Protein AF-A0A5J5NAX3-F1 (afdb_monomer_lite)

Secondary structure (DSSP, 8-state):
--GGGG-S-HHHHHHHHHHHT-HHHHHHHHHHHHHH-TT-HHHHHHHHHHHHHT-HHHHHHHHHH-TTT-TTTHHHHTT-S---SHHHHHHHHHHHHTSTTTTTS--EEEES-GGGGGGGTTSPPPPTTSEEEE--GGGSPP---S-----SS-GGGSSS----SSS-SSS----

Structure (mmCIF, N/CA/C/O backbone):
data_AF-A0A5J5NAX3-F1
#
_entry.id   AF-A0A5J5NAX3-F1
#
loop_
_atom_site.group_PDB
_atom_site.id
_atom_site.type_symbol
_atom_site.label_atom_id
_atom_site.label_alt_id
_atom_site.label_comp_id
_atom_site.label_asym_id
_atom_site.label_entity_id
_atom_site.label_seq_id
_atom_site.pdbx_PDB_ins_code
_atom_site.Cartn_x
_atom_site.Cartn_y
_atom_site.Cartn_z
_atom_site.occupancy
_atom_site.B_iso_or_equiv
_atom_site.auth_seq_id
_atom_site.auth_comp_id
_atom_site.auth_asym_id
_atom_site.auth_atom_id
_atom_site.pdbx_PDB_model_num
ATOM 1 N N . MET A 1 1 ? -22.844 -5.341 6.868 1.00 50.38 1 MET A N 1
ATOM 2 C CA . MET A 1 1 ? -23.477 -5.174 8.193 1.00 50.38 1 MET A CA 1
ATOM 3 C C . MET A 1 1 ? -22.386 -5.423 9.216 1.00 50.38 1 MET A C 1
ATOM 5 O O . MET A 1 1 ? -21.748 -6.463 9.125 1.00 50.38 1 MET A O 1
ATOM 9 N N . ASN A 1 2 ? -22.092 -4.441 10.067 1.00 59.06 2 ASN A N 1
ATOM 10 C CA . ASN A 1 2 ? -20.971 -4.500 11.003 1.00 59.06 2 ASN A CA 1
ATOM 11 C C . ASN A 1 2 ? -21.243 -5.569 12.094 1.00 59.06 2 ASN A C 1
ATOM 13 O O . ASN A 1 2 ? -22.294 -5.501 12.737 1.00 59.06 2 ASN A O 1
ATOM 17 N N . PRO A 1 3 ? -20.368 -6.578 12.285 1.00 67.00 3 PRO A N 1
ATOM 18 C CA . PRO A 1 3 ? -20.605 -7.676 13.225 1.00 67.00 3 PRO A CA 1
ATOM 19 C C . PRO A 1 3 ? -20.419 -7.287 14.704 1.00 67.00 3 PRO A C 1
ATOM 21 O O . PRO A 1 3 ? -20.880 -8.021 15.578 1.00 67.00 3 PRO A O 1
ATOM 24 N N . TYR A 1 4 ? -19.806 -6.137 15.000 1.00 60.91 4 TYR A N 1
ATOM 25 C CA . TYR A 1 4 ? -19.441 -5.709 16.358 1.00 60.91 4 TYR A CA 1
ATOM 26 C C . TYR A 1 4 ? -20.529 -4.901 17.080 1.00 60.91 4 TYR A C 1
ATOM 28 O O . TYR A 1 4 ? -20.396 -4.555 18.252 1.00 60.91 4 TYR A O 1
ATOM 36 N N . VAL A 1 5 ? -21.673 -4.675 16.427 1.00 60.12 5 VAL A N 1
ATOM 37 C CA . VAL A 1 5 ? -22.826 -3.920 16.965 1.00 60.12 5 VAL A CA 1
ATOM 38 C C . VAL A 1 5 ? -23.362 -4.500 18.293 1.00 60.12 5 VAL A C 1
ATOM 40 O O . VAL A 1 5 ? -24.022 -3.801 19.060 1.00 60.12 5 VAL A O 1
ATOM 43 N N . GLY A 1 6 ? -23.055 -5.765 18.607 1.00 60.72 6 GLY A N 1
ATOM 44 C CA . GLY A 1 6 ? -23.436 -6.432 19.858 1.00 60.72 6 GLY A CA 1
ATOM 45 C C . GLY A 1 6 ? -22.450 -6.296 21.028 1.00 60.72 6 GLY A C 1
ATOM 46 O O . GLY A 1 6 ? -22.727 -6.832 22.103 1.00 60.72 6 GLY A O 1
ATOM 47 N N . HIS A 1 7 ? -21.305 -5.631 20.861 1.00 69.50 7 HIS A N 1
ATOM 48 C CA . HIS A 1 7 ? -20.291 -5.554 21.912 1.00 69.50 7 HIS A CA 1
ATOM 49 C C . HIS A 1 7 ? -20.730 -4.695 23.114 1.00 69.50 7 HIS A C 1
ATOM 51 O O . HIS A 1 7 ? -21.383 -3.651 22.990 1.00 69.50 7 HIS A O 1
ATOM 57 N N . GLN A 1 8 ? -20.383 -5.159 24.325 1.00 66.50 8 GLN A N 1
ATOM 58 C CA . GLN A 1 8 ? -20.774 -4.494 25.576 1.00 66.50 8 GLN A CA 1
ATOM 59 C C . GLN A 1 8 ? -20.137 -3.104 25.713 1.00 66.50 8 GLN A C 1
ATOM 61 O O . GLN A 1 8 ? -20.811 -2.191 26.190 1.00 66.50 8 GLN A O 1
ATOM 66 N N . ASN A 1 9 ? -18.884 -2.930 25.275 1.00 77.56 9 ASN A N 1
ATOM 67 C CA . ASN A 1 9 ? -18.157 -1.660 25.353 1.00 77.56 9 ASN A CA 1
ATOM 68 C C . ASN A 1 9 ? -17.215 -1.457 24.141 1.00 77.56 9 ASN A C 1
ATOM 70 O O . ASN A 1 9 ? -15.999 -1.605 24.291 1.00 77.56 9 ASN A O 1
ATOM 74 N N . PRO A 1 10 ? -17.769 -1.150 22.951 1.00 75.62 10 PRO A N 1
ATOM 75 C CA . PRO A 1 10 ? -17.006 -1.065 21.702 1.00 75.62 10 PRO A CA 1
ATOM 76 C C . PRO A 1 10 ? -15.915 0.017 21.741 1.00 75.62 10 PRO A C 1
ATOM 78 O O . PRO A 1 10 ? -14.812 -0.203 21.250 1.00 75.62 10 PRO A O 1
ATOM 81 N N . LEU A 1 11 ? -16.156 1.145 22.427 1.00 79.31 11 LEU A N 1
ATOM 82 C CA . LEU A 1 11 ? -15.160 2.215 22.582 1.00 79.31 11 LEU A CA 1
ATOM 83 C C . LEU A 1 11 ? -13.849 1.732 23.225 1.00 79.31 11 LEU A C 1
ATOM 85 O O . LEU A 1 11 ? -12.761 2.042 22.741 1.00 79.31 11 LEU A O 1
ATOM 89 N N . LYS A 1 12 ? -13.943 0.979 24.328 1.00 83.69 12 LYS A N 1
ATOM 90 C CA . LYS A 1 12 ? -12.759 0.502 25.057 1.00 83.69 12 LYS A CA 1
ATOM 91 C C . LYS A 1 12 ? -11.976 -0.530 24.242 1.00 83.69 12 LYS A C 1
ATOM 93 O O . LYS A 1 12 ? -10.748 -0.537 24.288 1.00 83.69 12 LYS A O 1
ATOM 98 N N . GLU A 1 13 ? -12.680 -1.388 23.511 1.00 83.44 13 GLU A N 1
ATOM 99 C CA . GLU A 1 13 ? -12.051 -2.399 22.660 1.00 83.44 13 GLU A CA 1
ATOM 100 C C . GLU A 1 13 ? -11.380 -1.747 21.443 1.00 83.44 13 GLU A C 1
ATOM 102 O O . GLU A 1 13 ? -10.216 -2.031 21.169 1.00 83.44 13 GLU A O 1
ATOM 107 N N . GLY A 1 14 ? -12.045 -0.783 20.793 1.00 83.69 14 GLY A N 1
ATOM 108 C CA . GLY A 1 14 ? -11.473 0.009 19.701 1.00 83.69 14 GLY A CA 1
ATOM 109 C C . GLY A 1 14 ? -10.184 0.737 20.103 1.00 83.69 14 GLY A C 1
ATOM 110 O O . GLY A 1 14 ? -9.203 0.715 19.363 1.00 83.69 14 GLY A O 1
ATOM 111 N N . GLN A 1 15 ? -10.127 1.299 21.316 1.00 84.44 15 GLN A N 1
ATOM 112 C CA . GLN A 1 15 ? -8.904 1.901 21.869 1.00 84.44 15 GLN A CA 1
ATOM 113 C C . GLN A 1 15 ? -7.767 0.886 22.065 1.00 84.44 15 GLN A C 1
ATOM 115 O O . GLN A 1 15 ? -6.603 1.193 21.801 1.00 84.44 15 GLN A O 1
ATOM 120 N N . GLU A 1 16 ? -8.076 -0.324 22.532 1.00 87.12 16 GLU A N 1
ATOM 121 C CA . GLU A 1 16 ? -7.063 -1.366 22.710 1.00 87.12 16 GLU A CA 1
ATOM 122 C C . GLU A 1 16 ? -6.584 -1.927 21.363 1.00 87.12 16 GLU A C 1
ATOM 124 O O . GLU A 1 16 ? -5.401 -2.234 21.217 1.00 87.12 16 GLU A O 1
ATOM 129 N N . LEU A 1 17 ? -7.463 -2.019 20.361 1.00 84.88 17 LEU A N 1
ATOM 130 C CA . LEU A 1 17 ? -7.102 -2.402 18.994 1.00 84.88 17 LEU A CA 1
ATOM 131 C C . LEU A 1 17 ? -6.212 -1.349 18.326 1.00 84.88 17 LEU A C 1
ATOM 133 O O . LEU A 1 17 ? -5.196 -1.717 17.736 1.00 84.88 17 LEU A O 1
ATOM 137 N N . LEU A 1 18 ? -6.509 -0.061 18.523 1.00 82.56 18 LEU A N 1
ATOM 138 C CA . LEU A 1 18 ? -5.627 1.046 18.142 1.00 82.56 18 LEU A CA 1
ATOM 139 C C . LEU A 1 18 ? -4.241 0.898 18.778 1.00 82.56 18 LEU A C 1
ATOM 141 O O . LEU A 1 18 ? -3.225 0.947 18.089 1.00 82.56 18 LEU A O 1
ATOM 145 N N . ARG A 1 19 ? -4.180 0.614 20.086 1.00 83.94 19 ARG A N 1
ATOM 146 C CA . ARG A 1 19 ? -2.910 0.395 20.799 1.00 83.94 19 ARG A CA 1
ATOM 147 C C . ARG A 1 19 ? -2.129 -0.816 20.273 1.00 83.94 19 ARG A C 1
ATOM 149 O O . ARG A 1 19 ? -0.903 -0.840 20.360 1.00 83.94 19 ARG A O 1
ATOM 156 N N . LYS A 1 20 ? -2.831 -1.821 19.745 1.00 82.06 20 LYS A N 1
ATOM 157 C CA . LYS A 1 20 ? -2.252 -3.014 19.108 1.00 82.06 20 LYS A CA 1
ATOM 158 C C . LYS A 1 20 ? -1.899 -2.804 17.629 1.00 82.06 20 LYS A C 1
ATOM 160 O O . LYS A 1 20 ? -1.255 -3.681 17.060 1.00 82.06 20 LYS A O 1
ATOM 165 N N . GLY A 1 21 ? -2.295 -1.684 17.017 1.00 79.19 21 GLY A N 1
ATOM 166 C CA . GLY A 1 21 ? -2.102 -1.406 15.590 1.00 79.19 21 GLY A CA 1
ATOM 167 C C . GLY A 1 21 ? -3.017 -2.213 14.660 1.00 79.19 21 GLY A C 1
ATOM 168 O O . GLY A 1 21 ? -2.736 -2.321 13.471 1.00 79.19 21 GLY A O 1
ATOM 169 N N . LEU A 1 22 ? -4.097 -2.801 15.185 1.00 81.38 22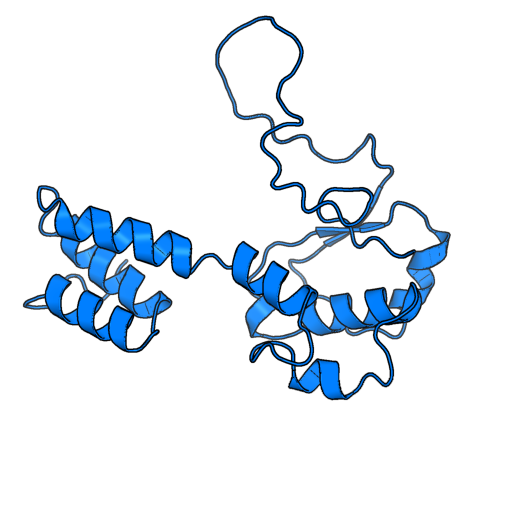 LEU A N 1
ATOM 170 C CA . LEU A 1 22 ? -5.096 -3.545 14.409 1.00 81.38 22 LEU A CA 1
ATOM 171 C C . LEU A 1 22 ? -6.157 -2.571 13.892 1.00 81.38 22 LEU A C 1
ATOM 173 O O . LEU A 1 22 ? -7.285 -2.527 14.382 1.00 81.38 22 LEU A O 1
ATOM 177 N N . LEU A 1 23 ? -5.737 -1.711 12.963 1.00 82.06 23 LEU A N 1
ATOM 178 C CA . LEU A 1 23 ? -6.507 -0.541 12.545 1.00 82.06 23 LEU A CA 1
ATOM 179 C C . LEU A 1 23 ? -7.809 -0.919 11.826 1.00 82.06 23 LEU A C 1
ATOM 181 O O . LEU A 1 23 ? -8.838 -0.301 12.075 1.00 82.06 23 LEU A O 1
ATOM 185 N N . SER A 1 24 ? -7.800 -1.969 11.000 1.00 81.19 24 SER A N 1
ATOM 186 C CA . SER A 1 24 ? -9.000 -2.437 10.290 1.00 81.19 24 SER A CA 1
ATOM 187 C C . SER A 1 24 ? -10.089 -2.922 11.254 1.00 81.19 24 SER A C 1
ATOM 189 O O . SER A 1 24 ? -11.257 -2.572 11.106 1.00 81.19 24 SER A O 1
ATOM 191 N N . GLU A 1 25 ? -9.719 -3.688 12.279 1.00 83.38 25 GLU A N 1
ATOM 192 C CA . GLU A 1 25 ? -10.633 -4.124 13.333 1.00 83.38 25 GLU A CA 1
ATOM 193 C C . GLU A 1 25 ? -11.059 -2.955 14.231 1.00 83.38 25 GLU A C 1
ATOM 195 O O . GLU A 1 25 ? -12.225 -2.874 14.619 1.00 83.38 25 GLU A O 1
ATOM 200 N N . ALA A 1 26 ? -10.146 -2.023 14.525 1.00 85.25 26 ALA A N 1
ATOM 201 C CA . ALA A 1 26 ? -10.451 -0.825 15.300 1.00 85.25 26 ALA A CA 1
ATOM 202 C C . ALA A 1 26 ? -11.492 0.068 14.606 1.00 85.25 26 ALA A C 1
ATOM 204 O O . ALA A 1 26 ? -12.396 0.556 15.281 1.00 85.25 26 ALA A O 1
ATOM 205 N N . VAL A 1 27 ? -11.417 0.236 13.276 1.00 84.81 27 VAL A N 1
ATOM 206 C CA . VAL A 1 27 ? -12.440 0.952 12.490 1.00 84.81 27 VAL A CA 1
ATOM 207 C C . VAL A 1 27 ? -13.808 0.317 12.714 1.00 84.81 27 VAL A C 1
ATOM 209 O O . VAL A 1 27 ? -14.751 1.016 13.071 1.00 84.81 27 VAL A O 1
ATOM 212 N N . LEU A 1 28 ? -13.915 -1.007 12.579 1.00 83.75 28 LEU A N 1
ATOM 213 C CA . LEU A 1 28 ? -15.194 -1.703 12.723 1.00 83.75 28 LEU A CA 1
ATOM 214 C C . LEU A 1 28 ? -15.771 -1.572 14.146 1.00 83.75 28 LEU A C 1
ATOM 216 O O . LEU A 1 28 ? -16.969 -1.352 14.308 1.00 83.75 28 LEU A O 1
ATOM 220 N N . GLU A 1 29 ? -14.953 -1.657 15.193 1.00 83.38 29 GLU A N 1
ATOM 221 C CA . GLU A 1 29 ? -15.424 -1.460 16.576 1.00 83.38 29 GLU A CA 1
ATOM 222 C C . GLU A 1 29 ? -15.857 -0.014 16.852 1.00 83.38 29 GLU A C 1
ATOM 224 O O . GLU A 1 29 ? -16.881 0.231 17.496 1.00 83.38 29 GLU A O 1
ATOM 229 N N . LEU A 1 30 ? -15.113 0.964 16.333 1.00 81.81 30 LEU A N 1
ATOM 230 C CA . LEU A 1 30 ? -15.430 2.380 16.509 1.00 81.81 30 LEU A CA 1
ATOM 231 C C . LEU A 1 30 ? -16.661 2.798 15.695 1.00 81.81 30 LEU A C 1
ATOM 233 O O . LEU A 1 30 ? -17.474 3.573 16.195 1.00 81.81 30 LEU A O 1
ATOM 237 N N . GLU A 1 31 ? -16.866 2.233 14.501 1.00 85.25 31 GLU A N 1
ATOM 238 C CA . GLU A 1 31 ? -18.118 2.352 13.745 1.00 85.25 31 GLU A CA 1
ATOM 239 C C . GLU A 1 31 ? -19.312 1.845 14.570 1.00 85.25 31 GLU A C 1
ATOM 241 O O . GLU A 1 31 ? -20.350 2.504 14.640 1.00 85.25 31 GLU A O 1
ATOM 246 N N . ALA A 1 32 ? -19.168 0.697 15.242 1.00 82.88 32 ALA A N 1
ATOM 247 C CA . ALA A 1 32 ? -20.218 0.154 16.100 1.00 82.88 32 ALA A CA 1
ATOM 248 C C . ALA A 1 32 ? -20.512 1.068 17.307 1.00 82.88 32 ALA A C 1
ATOM 250 O O . ALA A 1 32 ? -21.681 1.241 17.667 1.00 82.88 32 ALA A O 1
ATOM 251 N N . GLU A 1 33 ? -19.488 1.693 17.901 1.00 83.31 33 GLU A N 1
ATOM 252 C CA . GLU A 1 33 ? -19.656 2.682 18.975 1.00 83.31 33 GLU A CA 1
ATOM 253 C C . GLU A 1 33 ? -20.434 3.911 18.504 1.00 83.31 33 GLU A C 1
ATOM 255 O O . GLU A 1 33 ? -21.411 4.285 19.149 1.00 83.31 33 GLU A O 1
ATOM 260 N N . VAL A 1 34 ? -20.047 4.533 17.385 1.00 85.88 34 VAL A N 1
ATOM 261 C CA . VAL A 1 34 ? -20.722 5.751 16.902 1.00 85.88 34 VAL A CA 1
ATOM 262 C C . VAL A 1 34 ? -22.136 5.469 16.393 1.00 85.88 34 VAL A C 1
ATOM 264 O O . VAL A 1 34 ? -23.009 6.327 16.495 1.00 85.88 34 VAL A O 1
ATOM 267 N N . MET A 1 35 ? -22.403 4.249 15.911 1.00 82.38 35 MET A N 1
ATOM 268 C CA . MET A 1 35 ? -23.759 3.799 15.587 1.00 82.38 35 MET A CA 1
ATOM 269 C C . MET A 1 35 ? -24.630 3.630 16.840 1.00 82.38 35 MET A C 1
ATOM 271 O O . MET A 1 35 ? -25.825 3.921 16.800 1.00 82.38 35 MET A O 1
ATOM 275 N N . LYS A 1 36 ? -24.051 3.148 17.948 1.00 81.31 36 LYS A N 1
ATOM 276 C CA . LYS A 1 36 ? -24.748 2.950 19.229 1.00 81.31 36 LYS A CA 1
ATOM 277 C C . LYS A 1 36 ? -24.932 4.263 19.996 1.00 81.31 36 LYS A C 1
ATOM 279 O O . LYS A 1 36 ? -25.987 4.475 20.586 1.00 81.31 36 LYS A O 1
ATOM 284 N N . ASN A 1 37 ? -23.920 5.130 19.970 1.00 82.75 37 ASN A N 1
ATOM 285 C CA . ASN A 1 37 ? -23.826 6.378 20.724 1.00 82.75 37 ASN A CA 1
ATOM 286 C C . ASN A 1 37 ? -23.386 7.541 19.806 1.00 82.75 37 ASN A C 1
ATOM 288 O O . ASN A 1 37 ? -22.250 8.010 19.909 1.00 82.75 37 ASN A O 1
ATOM 292 N N . PRO A 1 38 ? -24.266 8.057 18.930 1.00 84.25 38 PRO A N 1
ATOM 293 C CA . PRO A 1 38 ? -23.900 9.090 17.953 1.00 84.25 38 PRO A CA 1
ATOM 294 C C . PRO A 1 38 ? -23.482 10.431 18.576 1.00 84.25 38 PRO A C 1
ATOM 296 O O . PRO A 1 38 ? -22.736 11.180 17.955 1.00 84.25 38 PRO A O 1
ATOM 299 N N . GLU A 1 39 ? -23.900 10.719 19.811 1.00 84.44 39 GLU A N 1
ATOM 300 C CA . GLU A 1 39 ? -23.517 11.928 20.561 1.00 84.44 39 GLU A CA 1
ATOM 301 C C . GLU A 1 39 ? -22.106 11.831 21.180 1.00 84.44 39 GLU A C 1
ATOM 303 O O . GLU A 1 39 ? -21.584 12.805 21.727 1.00 84.44 39 GLU A O 1
ATOM 308 N N . ASN A 1 40 ? -21.470 10.653 21.137 1.00 84.38 40 ASN A N 1
ATOM 309 C CA . ASN A 1 40 ? -20.153 10.440 21.723 1.00 84.38 40 ASN A CA 1
ATOM 310 C C . ASN A 1 40 ? -19.055 11.031 20.825 1.00 84.38 40 ASN A C 1
ATOM 312 O O . ASN A 1 40 ? -18.525 10.371 19.928 1.00 84.38 40 ASN A O 1
ATOM 316 N N . ALA A 1 41 ? -18.682 12.281 21.105 1.00 84.88 41 ALA A N 1
ATOM 317 C CA . ALA A 1 41 ? -17.640 12.996 20.373 1.00 84.88 41 ALA A CA 1
ATOM 318 C C . ALA A 1 41 ? -16.284 12.263 20.363 1.00 84.88 41 ALA A C 1
ATOM 320 O O . ALA A 1 41 ? -15.542 12.365 19.389 1.00 84.88 41 ALA A O 1
ATOM 321 N N . GLU A 1 42 ? -15.963 11.499 21.412 1.00 84.69 42 GLU A N 1
ATOM 322 C CA . GLU A 1 42 ? -14.706 10.750 21.490 1.00 84.69 42 GLU A CA 1
ATOM 323 C C . GLU A 1 42 ? -14.689 9.558 20.526 1.00 84.69 42 GLU A C 1
ATOM 325 O O . GLU A 1 42 ? -13.667 9.301 19.892 1.00 84.69 42 GLU A O 1
ATOM 330 N N . GLY A 1 43 ? -15.827 8.874 20.358 1.00 83.56 43 GLY A N 1
ATOM 331 C CA . GLY A 1 43 ? -15.976 7.796 19.378 1.00 83.56 43 GLY A CA 1
ATOM 332 C C . GLY A 1 43 ? -15.738 8.295 17.953 1.00 83.56 43 GLY A C 1
ATOM 333 O O . GLY A 1 43 ? -14.920 7.728 17.233 1.00 83.56 43 GLY A O 1
ATOM 334 N N . TRP A 1 44 ? -16.361 9.418 17.579 1.00 85.06 44 TRP A N 1
ATOM 335 C CA . TRP A 1 44 ? -16.144 10.055 16.275 1.00 85.06 44 TRP A CA 1
ATOM 336 C C . TRP A 1 44 ? -14.709 10.544 16.080 1.00 85.06 44 TRP A C 1
ATOM 338 O O . TRP A 1 44 ? -14.139 10.366 15.003 1.00 85.06 44 TRP A O 1
ATOM 348 N N . ARG A 1 45 ? -14.104 11.133 17.120 1.00 87.19 45 ARG A N 1
ATOM 349 C CA . ARG A 1 45 ? -12.710 11.589 17.080 1.00 87.19 45 ARG A CA 1
ATOM 350 C C . ARG A 1 45 ? -11.759 10.425 16.810 1.00 87.19 45 ARG A C 1
ATOM 352 O O . ARG A 1 45 ? -10.902 10.530 15.937 1.00 87.19 45 ARG A O 1
ATOM 359 N N . LEU A 1 46 ? -11.905 9.327 17.552 1.00 83.62 46 LEU A N 1
ATOM 360 C CA . LEU A 1 46 ? -11.070 8.137 17.389 1.00 83.62 46 LEU A CA 1
ATOM 361 C C . LEU A 1 46 ? -11.321 7.453 16.048 1.00 83.62 46 LEU A C 1
ATOM 363 O O . LEU A 1 46 ? -10.358 7.052 15.402 1.00 83.62 46 LEU A O 1
ATOM 367 N N . LEU A 1 47 ? -12.574 7.368 15.597 1.00 81.62 47 LEU A N 1
ATOM 368 C CA . LEU A 1 47 ? -12.909 6.808 14.289 1.00 81.62 47 LEU A CA 1
ATOM 369 C C . LEU A 1 47 ? -12.228 7.596 13.162 1.00 81.62 47 LEU A C 1
ATOM 371 O O . LEU A 1 47 ? -11.604 6.999 12.290 1.00 81.62 47 LEU A O 1
ATOM 375 N N . GLY A 1 48 ? -12.267 8.931 13.221 1.00 81.31 48 GLY A N 1
ATOM 376 C CA . GLY A 1 48 ? -11.588 9.793 12.251 1.00 81.31 48 GLY A CA 1
ATOM 377 C C . GLY A 1 48 ? -10.068 9.604 12.232 1.00 81.31 48 GLY A C 1
ATOM 378 O O . GLY A 1 48 ? -9.482 9.494 11.159 1.00 81.31 48 GLY A O 1
ATOM 379 N N . ILE A 1 49 ? -9.431 9.508 13.405 1.00 80.81 49 ILE A N 1
ATOM 380 C CA . ILE A 1 49 ? -7.988 9.221 13.506 1.00 80.81 49 ILE A CA 1
ATOM 381 C C . ILE A 1 49 ? -7.675 7.842 12.930 1.00 80.81 49 ILE A C 1
ATOM 383 O O . ILE A 1 49 ? -6.756 7.713 12.132 1.00 80.81 49 ILE A O 1
ATOM 387 N N . THR A 1 50 ? -8.466 6.830 13.284 1.00 80.88 50 THR A N 1
ATOM 388 C CA . THR A 1 50 ? -8.248 5.455 12.822 1.00 80.88 50 THR A CA 1
ATOM 389 C C . THR A 1 50 ? -8.390 5.356 11.308 1.00 80.88 50 THR A C 1
ATOM 391 O O . THR A 1 50 ? -7.584 4.690 10.676 1.00 80.88 50 THR A O 1
ATOM 394 N N . HIS A 1 51 ? -9.365 6.042 10.703 1.00 75.69 51 HIS A N 1
ATOM 395 C CA . HIS A 1 51 ? -9.484 6.102 9.245 1.00 75.69 51 HIS A CA 1
ATOM 396 C C . HIS A 1 51 ? -8.288 6.784 8.586 1.00 75.69 51 HIS A C 1
ATOM 398 O O . HIS A 1 51 ? -7.816 6.291 7.569 1.00 75.69 51 HIS A O 1
ATOM 404 N N . ALA A 1 52 ? -7.797 7.885 9.161 1.00 74.81 52 ALA A N 1
ATOM 405 C CA . ALA A 1 52 ? -6.619 8.573 8.643 1.00 74.81 52 ALA A CA 1
ATOM 406 C C . ALA A 1 52 ? -5.349 7.712 8.767 1.00 74.81 52 ALA A C 1
ATOM 408 O O . ALA A 1 52 ? -4.514 7.720 7.873 1.00 74.81 52 ALA A O 1
ATOM 409 N N . GLU A 1 53 ? -5.205 6.952 9.855 1.00 75.50 53 GLU A N 1
ATOM 410 C CA . GLU A 1 53 ? -4.073 6.039 10.060 1.00 75.50 53 GLU A CA 1
ATOM 411 C C . GLU A 1 53 ? -4.188 4.749 9.230 1.00 75.50 53 GLU A C 1
ATOM 413 O O . GLU A 1 53 ? -3.174 4.194 8.812 1.00 75.50 53 GLU A O 1
ATOM 418 N N . ASN A 1 54 ? -5.408 4.266 8.976 1.00 76.06 54 ASN A N 1
ATOM 419 C CA . ASN A 1 54 ? -5.697 3.093 8.144 1.00 76.06 54 ASN A CA 1
ATOM 420 C C . ASN A 1 54 ? -5.816 3.445 6.653 1.00 76.06 54 ASN A C 1
ATOM 422 O O . ASN A 1 54 ? -6.386 2.668 5.889 1.00 76.06 54 ASN A O 1
ATOM 426 N N . ASP A 1 55 ? -5.341 4.615 6.235 1.00 75.19 55 ASP A N 1
ATOM 427 C CA . ASP A 1 55 ? -5.437 5.026 4.844 1.00 75.19 55 ASP A CA 1
ATOM 428 C C . ASP A 1 55 ? -4.478 4.194 3.979 1.00 75.19 55 ASP A C 1
ATOM 430 O O . ASP A 1 55 ? -3.255 4.181 4.171 1.00 75.19 55 ASP A O 1
ATOM 434 N N . ASP A 1 56 ? -5.049 3.447 3.037 1.00 69.12 56 ASP A N 1
ATOM 435 C CA . ASP A 1 56 ? -4.296 2.559 2.156 1.00 69.12 56 ASP A CA 1
ATOM 436 C C . ASP A 1 56 ? -3.386 3.355 1.205 1.00 69.12 56 ASP A C 1
ATOM 438 O O . ASP A 1 56 ? -2.308 2.876 0.832 1.00 69.12 56 ASP A O 1
ATOM 442 N N . ASP A 1 57 ? -3.784 4.582 0.849 1.00 69.75 57 ASP A N 1
ATOM 443 C CA . ASP A 1 57 ? -3.013 5.453 -0.038 1.00 69.75 57 ASP A CA 1
ATOM 444 C C . ASP A 1 57 ? -1.667 5.814 0.606 1.00 69.75 57 ASP A C 1
ATOM 446 O O . ASP A 1 57 ? -0.607 5.639 -0.005 1.00 69.75 57 ASP A O 1
ATOM 450 N N . GLN A 1 58 ? -1.678 6.201 1.885 1.00 70.69 58 GLN A N 1
ATOM 451 C CA . GLN A 1 58 ? -0.461 6.535 2.626 1.00 70.69 58 GLN A CA 1
ATOM 452 C C . GLN A 1 58 ? 0.457 5.318 2.812 1.00 70.69 58 GLN A C 1
ATOM 454 O O . GLN A 1 58 ? 1.685 5.424 2.698 1.00 70.69 58 GLN A O 1
ATOM 459 N N . GLN A 1 59 ? -0.117 4.141 3.073 1.00 76.25 59 GLN A N 1
ATOM 460 C CA . GLN A 1 59 ? 0.654 2.904 3.205 1.00 76.25 59 GLN A CA 1
ATOM 461 C C . GLN A 1 59 ? 1.334 2.518 1.890 1.00 76.25 59 GLN A C 1
ATOM 463 O O . GLN A 1 59 ? 2.497 2.095 1.887 1.00 76.25 59 GLN A O 1
ATOM 468 N N . PHE A 1 60 ? 0.635 2.680 0.767 1.00 77.25 60 PHE A N 1
ATOM 469 C CA . PHE A 1 60 ? 1.186 2.415 -0.553 1.00 77.25 60 PHE A CA 1
ATOM 470 C C . PHE A 1 60 ? 2.288 3.414 -0.925 1.00 77.25 60 PHE A C 1
ATOM 472 O O . PHE A 1 60 ? 3.359 2.992 -1.374 1.00 77.25 60 PHE A O 1
ATOM 479 N N . GLU A 1 61 ? 2.080 4.710 -0.679 1.00 77.44 61 GLU A N 1
ATOM 480 C CA . GLU A 1 61 ? 3.102 5.743 -0.883 1.00 77.44 61 GLU A CA 1
ATOM 481 C C . GLU A 1 61 ? 4.367 5.450 -0.075 1.00 77.44 61 GLU A C 1
ATOM 483 O O . GLU A 1 61 ? 5.479 5.463 -0.615 1.00 77.44 61 GLU A O 1
ATOM 488 N N . TRP A 1 62 ? 4.214 5.120 1.209 1.00 82.62 62 TRP A N 1
ATOM 489 C CA . TRP A 1 62 ? 5.359 4.813 2.053 1.00 82.62 62 TRP A CA 1
ATOM 490 C C . TRP A 1 62 ? 6.082 3.540 1.593 1.00 82.62 62 TRP A C 1
ATOM 492 O O . TRP A 1 62 ? 7.312 3.535 1.495 1.00 82.62 62 TRP A O 1
ATOM 502 N N . ALA A 1 63 ? 5.338 2.488 1.235 1.00 85.50 63 ALA A N 1
ATOM 503 C CA . ALA A 1 63 ? 5.894 1.248 0.699 1.00 85.50 63 ALA A CA 1
ATOM 504 C C . ALA A 1 63 ? 6.658 1.455 -0.616 1.00 85.50 63 ALA A C 1
ATOM 506 O O . ALA A 1 63 ? 7.672 0.796 -0.849 1.00 85.50 63 ALA A O 1
ATOM 507 N N . TRP A 1 64 ? 6.193 2.371 -1.465 1.00 84.06 64 TRP A N 1
ATOM 508 C CA . TRP A 1 64 ? 6.855 2.731 -2.715 1.00 84.06 64 TRP A CA 1
ATOM 509 C C . TRP A 1 64 ? 8.184 3.459 -2.485 1.00 84.06 64 TRP A C 1
ATOM 511 O O . TRP A 1 64 ? 9.169 3.158 -3.159 1.00 84.06 64 TRP A O 1
ATOM 521 N N . GLN A 1 65 ? 8.229 4.383 -1.520 1.00 83.06 65 GLN A N 1
ATOM 522 C CA . GLN A 1 65 ? 9.448 5.126 -1.180 1.00 83.06 65 GLN A CA 1
ATOM 523 C C . GLN A 1 65 ? 10.462 4.272 -0.402 1.00 83.06 65 GLN A C 1
ATOM 525 O O . GLN A 1 65 ? 11.669 4.427 -0.589 1.00 83.06 65 GLN A O 1
ATOM 530 N N . HIS A 1 66 ? 9.985 3.331 0.420 1.00 86.06 66 HIS A N 1
ATOM 531 C CA . HIS A 1 66 ? 10.813 2.501 1.303 1.00 86.06 66 HIS A CA 1
ATOM 532 C C . HIS A 1 66 ? 10.574 0.999 1.066 1.00 86.06 66 HIS A C 1
ATOM 534 O O . HIS A 1 66 ? 10.170 0.265 1.978 1.00 86.06 66 HIS A O 1
ATOM 540 N N . PRO A 1 67 ? 10.850 0.483 -0.147 1.00 88.44 67 PRO A N 1
ATOM 541 C CA . PRO A 1 67 ? 10.463 -0.871 -0.528 1.00 88.44 67 PRO A CA 1
ATOM 542 C C . PRO A 1 67 ? 11.168 -1.960 0.289 1.00 88.44 67 PRO A C 1
ATOM 544 O O . PRO A 1 67 ? 10.640 -3.057 0.416 1.00 88.44 67 PRO A O 1
ATOM 547 N N . GLN A 1 68 ? 12.339 -1.692 0.872 1.00 92.56 68 GLN A N 1
ATOM 548 C CA . GLN A 1 68 ? 13.043 -2.658 1.730 1.00 92.56 68 GLN A CA 1
ATOM 549 C C . GLN A 1 68 ? 12.565 -2.648 3.186 1.00 92.56 68 GLN A C 1
ATOM 551 O O . GLN A 1 68 ? 12.720 -3.647 3.887 1.00 92.56 68 GLN A O 1
ATOM 556 N N . GLU A 1 69 ? 11.985 -1.541 3.640 1.00 90.06 69 GLU A N 1
ATOM 557 C CA . GLU A 1 69 ? 11.535 -1.373 5.024 1.00 90.06 69 GLU A CA 1
ATOM 558 C C . GLU A 1 69 ? 10.088 -1.826 5.179 1.00 90.06 69 GLU A C 1
ATOM 560 O O . GLU A 1 69 ? 9.717 -2.426 6.192 1.00 90.06 69 GLU A O 1
ATOM 565 N N . SER A 1 70 ? 9.275 -1.602 4.146 1.00 88.81 70 SER A N 1
ATOM 566 C CA . SER A 1 70 ? 7.852 -1.868 4.228 1.00 88.81 70 SER A CA 1
ATOM 567 C C . SER A 1 70 ? 7.516 -3.339 4.365 1.00 88.81 70 SER A C 1
ATOM 569 O O . SER A 1 70 ? 7.844 -4.160 3.513 1.00 88.81 70 SER A O 1
ATOM 571 N N . ALA A 1 71 ? 6.798 -3.678 5.438 1.00 86.88 71 ALA A N 1
ATOM 572 C CA . ALA A 1 71 ? 6.379 -5.046 5.720 1.00 86.88 71 ALA A CA 1
ATOM 573 C C . ALA A 1 71 ? 5.585 -5.662 4.558 1.00 86.88 71 ALA A C 1
ATOM 575 O O . ALA A 1 71 ? 5.766 -6.846 4.273 1.00 86.88 71 ALA A O 1
ATOM 576 N N . ALA A 1 72 ? 4.780 -4.848 3.867 1.00 84.69 72 ALA A N 1
ATOM 577 C CA . ALA A 1 72 ? 3.961 -5.276 2.742 1.00 84.69 72 ALA A CA 1
ATOM 578 C C . ALA A 1 72 ? 4.801 -5.702 1.529 1.00 84.69 72 ALA A C 1
ATOM 580 O O . ALA A 1 72 ? 4.427 -6.649 0.844 1.00 84.69 72 ALA A O 1
ATOM 581 N N . VAL A 1 73 ? 5.938 -5.042 1.268 1.00 90.12 73 VAL A N 1
ATOM 582 C CA . VAL A 1 73 ? 6.676 -5.188 -0.003 1.00 90.12 73 VAL A CA 1
ATOM 583 C C . VAL A 1 73 ? 8.122 -5.676 0.153 1.00 90.12 73 VAL A C 1
ATOM 585 O O . VAL A 1 73 ? 8.708 -6.139 -0.825 1.00 90.12 73 VAL A O 1
ATOM 588 N N . ARG A 1 74 ? 8.692 -5.679 1.366 1.00 93.50 74 ARG A N 1
ATOM 589 C CA . ARG A 1 74 ? 10.113 -5.986 1.639 1.00 93.50 74 ARG A CA 1
ATOM 590 C C . ARG A 1 74 ? 10.592 -7.324 1.103 1.00 93.50 74 ARG A C 1
ATOM 592 O O . ARG A 1 74 ? 11.713 -7.421 0.616 1.00 93.50 74 ARG A O 1
ATOM 599 N N . GLN A 1 75 ? 9.754 -8.360 1.156 1.00 92.44 75 GLN A N 1
ATOM 600 C CA . GLN A 1 75 ? 10.122 -9.683 0.644 1.00 92.44 75 GLN A CA 1
ATOM 601 C C . GLN A 1 75 ? 10.267 -9.667 -0.881 1.00 92.44 75 GLN A C 1
ATOM 603 O O . GLN A 1 75 ? 11.224 -10.218 -1.419 1.00 92.44 75 GLN A O 1
ATOM 608 N N . ALA A 1 76 ? 9.352 -8.986 -1.571 1.00 90.88 76 ALA A N 1
ATOM 609 C CA . ALA A 1 76 ? 9.431 -8.789 -3.011 1.00 90.88 76 ALA A CA 1
ATOM 610 C C . ALA A 1 76 ? 10.610 -7.880 -3.386 1.00 90.88 76 ALA A C 1
ATOM 612 O O . ALA A 1 76 ? 11.379 -8.200 -4.294 1.00 90.88 76 ALA A O 1
ATOM 613 N N . ALA A 1 77 ? 10.804 -6.785 -2.650 1.00 91.88 77 ALA A N 1
ATOM 614 C CA . ALA A 1 77 ? 11.886 -5.834 -2.869 1.00 91.88 77 ALA A CA 1
ATOM 615 C C . ALA A 1 77 ? 13.277 -6.451 -2.664 1.00 91.88 77 ALA A C 1
ATOM 617 O O . ALA A 1 77 ? 14.212 -6.086 -3.371 1.00 91.88 77 ALA A O 1
ATOM 618 N N . ALA A 1 78 ? 13.419 -7.428 -1.762 1.00 93.38 78 ALA A N 1
ATOM 619 C CA . ALA A 1 78 ? 14.677 -8.141 -1.532 1.00 93.38 78 ALA A CA 1
ATOM 620 C C . ALA A 1 78 ? 15.198 -8.888 -2.775 1.00 93.38 78 ALA A C 1
ATOM 622 O O . ALA A 1 78 ? 16.383 -9.207 -2.854 1.00 93.38 78 ALA A O 1
ATOM 623 N N . THR A 1 79 ? 14.340 -9.151 -3.767 1.00 91.19 79 THR A N 1
ATOM 624 C CA . THR A 1 79 ? 14.747 -9.773 -5.039 1.00 91.19 79 THR A CA 1
ATOM 625 C C . THR A 1 79 ? 15.467 -8.801 -5.984 1.00 91.19 79 THR A C 1
ATOM 627 O O . THR A 1 79 ? 16.112 -9.227 -6.947 1.00 91.19 79 THR A O 1
ATOM 630 N N . PHE A 1 80 ? 15.397 -7.495 -5.714 1.00 91.75 80 PHE A N 1
ATOM 631 C CA . PHE A 1 80 ? 16.002 -6.455 -6.535 1.00 91.75 80 PHE A CA 1
ATOM 632 C C . PHE A 1 80 ? 17.427 -6.158 -6.068 1.00 91.75 80 PHE A C 1
ATOM 634 O O . PHE A 1 80 ? 17.690 -5.935 -4.891 1.00 91.75 80 PHE A O 1
ATOM 641 N N . LYS A 1 81 ? 18.360 -6.082 -7.022 1.00 90.12 81 LYS A N 1
ATOM 642 C CA . LYS A 1 81 ? 19.736 -5.617 -6.761 1.00 90.12 81 LYS A CA 1
ATOM 643 C C . LYS A 1 81 ? 19.843 -4.091 -6.698 1.00 90.12 81 LYS A C 1
ATOM 645 O O . LYS A 1 81 ? 20.787 -3.566 -6.123 1.00 90.12 81 LYS A O 1
ATOM 650 N N . SER A 1 82 ? 18.916 -3.394 -7.353 1.00 88.12 82 SER A N 1
ATOM 651 C CA . SER A 1 82 ? 18.805 -1.937 -7.380 1.00 88.12 82 SER A CA 1
ATOM 652 C C . SER A 1 82 ? 17.373 -1.540 -7.734 1.00 88.12 82 SER A C 1
ATOM 654 O O . SER A 1 82 ? 16.722 -2.218 -8.534 1.00 88.12 82 SER A O 1
ATOM 656 N N . PHE A 1 83 ? 16.921 -0.410 -7.193 1.00 84.19 83 PHE A N 1
ATOM 657 C CA . PHE A 1 83 ? 15.660 0.245 -7.560 1.00 84.19 83 PHE A CA 1
ATOM 658 C C . PHE A 1 83 ? 15.858 1.383 -8.575 1.00 84.19 83 PHE A C 1
ATOM 660 O O . PHE A 1 83 ? 14.898 2.027 -8.993 1.00 84.19 83 PHE A O 1
ATOM 667 N N . SER A 1 84 ? 17.102 1.649 -8.987 1.00 80.50 84 SER A N 1
ATOM 668 C CA . SER A 1 84 ? 17.412 2.696 -9.958 1.00 80.50 84 SER A CA 1
ATOM 669 C C . SER A 1 84 ? 17.053 2.294 -11.394 1.00 80.50 84 SER A C 1
ATOM 671 O O . SER A 1 84 ? 17.184 1.130 -11.790 1.00 80.50 84 SER A O 1
ATOM 673 N N . GLY A 1 85 ? 16.639 3.295 -12.178 1.00 79.56 85 GLY A N 1
ATOM 674 C CA . GLY A 1 85 ? 16.301 3.191 -13.599 1.00 79.56 85 GLY A CA 1
ATOM 675 C C . GLY A 1 85 ? 14.867 2.738 -13.891 1.00 79.56 85 GLY A C 1
ATOM 676 O O . GLY A 1 85 ? 14.327 1.870 -13.200 1.00 79.56 85 GLY A O 1
ATOM 677 N N . VAL A 1 86 ? 14.295 3.294 -14.969 1.00 77.50 86 VAL A N 1
ATOM 678 C CA . VAL A 1 86 ? 12.974 2.984 -15.554 1.00 77.50 86 VAL A CA 1
ATOM 679 C C . VAL A 1 86 ? 12.543 1.543 -15.304 1.00 77.50 86 VAL A C 1
ATOM 681 O O . VAL A 1 86 ? 11.590 1.254 -14.593 1.00 77.50 86 VAL A O 1
ATOM 684 N N . THR A 1 87 ? 13.273 0.600 -15.889 1.00 80.56 87 THR A N 1
ATOM 685 C CA . THR A 1 87 ? 12.865 -0.801 -15.948 1.00 80.56 87 THR A CA 1
ATOM 686 C C . THR A 1 87 ? 12.690 -1.412 -14.561 1.00 80.56 87 THR A C 1
ATOM 688 O O . THR A 1 87 ? 11.760 -2.187 -14.350 1.00 80.56 87 THR A O 1
ATOM 691 N N . ASN A 1 88 ? 13.559 -1.069 -13.607 1.00 84.81 88 ASN A N 1
ATOM 692 C CA . ASN A 1 88 ? 13.479 -1.608 -12.251 1.00 84.81 88 ASN A CA 1
ATOM 693 C C . ASN A 1 88 ? 12.328 -0.981 -11.470 1.00 84.81 88 ASN A C 1
ATOM 695 O O . ASN A 1 88 ? 11.639 -1.704 -10.759 1.00 84.81 88 ASN A O 1
ATOM 699 N N . LYS A 1 89 ? 12.056 0.313 -11.664 1.00 84.25 89 LYS A N 1
ATOM 700 C CA . LYS A 1 89 ? 10.881 0.976 -11.083 1.00 84.25 89 LYS A CA 1
ATOM 701 C C . LYS A 1 89 ? 9.571 0.385 -11.613 1.00 84.25 89 LYS A C 1
ATOM 703 O O . LYS A 1 89 ? 8.677 0.116 -10.818 1.00 84.25 89 LYS A O 1
ATOM 708 N N . ILE A 1 90 ? 9.473 0.079 -12.917 1.00 83.31 90 ILE A N 1
ATOM 709 C CA . ILE A 1 90 ? 8.297 -0.641 -13.461 1.00 83.31 90 ILE A CA 1
ATOM 710 C C . ILE A 1 90 ? 8.144 -1.981 -12.775 1.00 83.31 90 ILE A C 1
ATOM 712 O O . ILE A 1 90 ? 7.069 -2.308 -12.282 1.00 83.31 90 ILE A O 1
ATOM 716 N N . LYS A 1 91 ? 9.223 -2.768 -12.769 1.00 87.25 91 LYS A N 1
ATOM 717 C CA . LYS A 1 91 ? 9.215 -4.104 -12.184 1.00 87.25 91 LYS A CA 1
ATOM 718 C C . LYS A 1 91 ? 8.798 -4.051 -10.724 1.00 87.25 91 LYS A C 1
ATOM 720 O O . LYS A 1 91 ? 7.972 -4.863 -10.323 1.00 87.25 91 LYS A O 1
ATOM 725 N N . LEU A 1 92 ? 9.321 -3.095 -9.957 1.00 87.31 92 LEU A N 1
ATOM 726 C CA . LEU A 1 92 ? 8.958 -2.898 -8.561 1.00 87.31 92 LEU A CA 1
ATOM 727 C C . LEU A 1 92 ? 7.463 -2.611 -8.429 1.00 87.31 92 LEU A C 1
ATOM 729 O O . LEU A 1 92 ? 6.788 -3.336 -7.709 1.00 87.31 92 LEU A O 1
ATOM 733 N N . ALA A 1 93 ? 6.925 -1.650 -9.181 1.00 86.06 93 ALA A N 1
ATOM 734 C CA . ALA A 1 93 ? 5.508 -1.307 -9.099 1.00 86.06 93 ALA A CA 1
ATOM 735 C C . ALA A 1 93 ? 4.592 -2.472 -9.470 1.00 86.06 93 ALA A C 1
ATOM 737 O O . ALA A 1 93 ? 3.668 -2.778 -8.727 1.00 86.06 93 ALA A O 1
ATOM 738 N N . TYR A 1 94 ? 4.863 -3.171 -10.574 1.00 87.25 94 TYR A N 1
ATOM 739 C CA . TYR A 1 94 ? 4.065 -4.340 -10.952 1.00 87.25 94 TYR A CA 1
ATOM 740 C C . TYR A 1 94 ? 4.164 -5.457 -9.919 1.00 87.25 94 TYR A C 1
ATOM 742 O O . TYR A 1 94 ? 3.180 -6.141 -9.655 1.00 87.25 94 TYR A O 1
ATOM 750 N N . THR A 1 95 ? 5.344 -5.640 -9.326 1.00 88.94 95 THR A N 1
ATOM 751 C CA . THR A 1 95 ? 5.520 -6.624 -8.261 1.00 88.94 95 THR A CA 1
ATOM 752 C C . THR A 1 95 ? 4.714 -6.228 -7.032 1.00 88.94 95 THR A C 1
ATOM 754 O O . THR A 1 95 ? 4.000 -7.073 -6.514 1.00 88.94 95 THR A O 1
ATOM 757 N N . MET A 1 96 ? 4.757 -4.959 -6.614 1.00 87.38 96 MET A N 1
ATOM 758 C CA . MET A 1 96 ? 3.980 -4.439 -5.486 1.00 87.38 96 MET A CA 1
ATOM 759 C C . MET A 1 96 ? 2.472 -4.573 -5.715 1.00 87.38 96 MET A C 1
ATOM 761 O O . MET A 1 96 ? 1.780 -5.135 -4.875 1.00 87.38 96 MET A O 1
ATOM 765 N N . LEU A 1 97 ? 1.968 -4.134 -6.871 1.00 85.50 97 LEU A N 1
ATOM 766 C CA . LEU A 1 97 ? 0.541 -4.182 -7.223 1.00 85.50 97 LEU A CA 1
ATOM 767 C C . LEU A 1 97 ? -0.011 -5.613 -7.349 1.00 85.50 97 LEU A C 1
ATOM 769 O O . LEU A 1 97 ? -1.222 -5.820 -7.282 1.00 85.50 97 LEU A O 1
ATOM 773 N N . ALA A 1 98 ? 0.862 -6.606 -7.529 1.00 87.62 98 ALA A N 1
ATOM 774 C CA . ALA A 1 98 ? 0.491 -8.017 -7.545 1.00 87.62 98 ALA A CA 1
ATOM 775 C C . ALA A 1 98 ? 0.486 -8.671 -6.147 1.00 87.62 98 ALA A C 1
ATOM 777 O O . ALA A 1 98 ? 0.098 -9.834 -6.030 1.00 87.62 98 ALA A O 1
ATOM 778 N N . LEU A 1 99 ? 0.919 -7.971 -5.089 1.00 88.00 99 LEU A N 1
ATOM 779 C CA . LEU A 1 99 ? 0.936 -8.518 -3.729 1.00 88.00 99 LEU A CA 1
ATOM 780 C C . LEU A 1 99 ? -0.462 -8.495 -3.101 1.00 88.00 99 LEU A C 1
ATOM 782 O O . LEU A 1 99 ? -1.180 -7.512 -3.282 1.00 88.00 99 LEU A O 1
ATOM 786 N N . PRO A 1 100 ? -0.829 -9.500 -2.280 1.00 83.62 100 PRO A N 1
ATOM 787 C CA . PRO A 1 100 ? -2.152 -9.579 -1.655 1.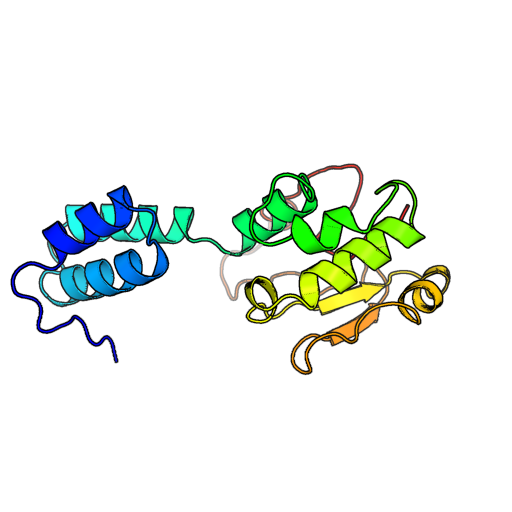00 83.62 100 PRO A CA 1
ATOM 788 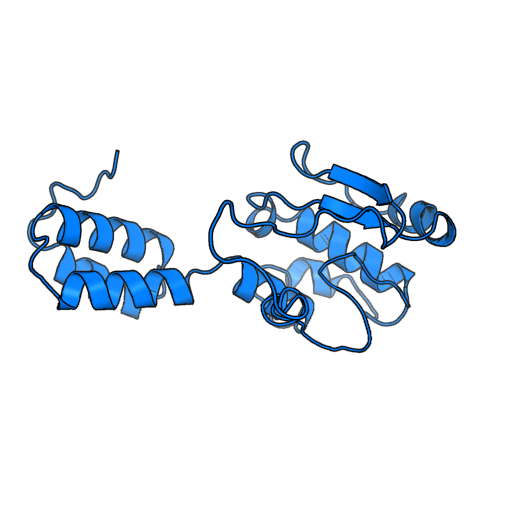C C . PRO A 1 100 ? -2.569 -8.318 -0.888 1.00 83.62 100 PRO A C 1
ATOM 790 O O . PRO A 1 100 ? -3.724 -7.914 -0.971 1.00 83.62 100 PRO A O 1
ATOM 793 N N . ALA A 1 101 ? -1.624 -7.668 -0.198 1.00 77.44 101 ALA A N 1
ATOM 794 C CA . ALA A 1 101 ? -1.874 -6.456 0.586 1.00 77.44 101 ALA A CA 1
ATOM 795 C C . ALA A 1 101 ? -2.296 -5.247 -0.267 1.00 77.44 101 ALA A C 1
ATOM 797 O O . ALA A 1 101 ? -3.021 -4.388 0.207 1.00 77.44 101 ALA A O 1
ATOM 798 N N . LEU A 1 102 ? -1.857 -5.192 -1.527 1.00 74.94 102 LEU A N 1
ATOM 799 C CA . LEU A 1 102 ? -2.137 -4.089 -2.455 1.00 74.94 102 LEU A CA 1
ATOM 800 C C . LEU A 1 102 ? -3.128 -4.504 -3.547 1.00 74.94 102 LEU A C 1
ATOM 802 O O . LEU A 1 102 ? -3.585 -3.687 -4.344 1.00 74.94 102 LEU A O 1
ATOM 806 N N . GLN A 1 103 ? -3.501 -5.784 -3.565 1.00 72.19 103 GLN A N 1
ATOM 807 C CA . GLN A 1 103 ? -4.431 -6.344 -4.524 1.00 72.19 103 GLN A CA 1
ATOM 808 C C . GLN A 1 103 ? -5.851 -5.831 -4.311 1.00 72.19 103 GLN A C 1
ATOM 810 O O . GLN A 1 103 ? -6.652 -5.967 -5.223 1.00 72.19 103 GLN A O 1
ATOM 815 N N . SER A 1 104 ? -6.209 -5.300 -3.136 1.00 70.62 104 SER A N 1
ATOM 816 C CA . SER A 1 104 ? -7.520 -4.705 -2.821 1.00 70.62 104 SER A CA 1
ATOM 817 C C . SER A 1 104 ? -7.754 -3.372 -3.550 1.00 70.62 104 SER A C 1
ATOM 819 O O . SER A 1 104 ? -8.905 -3.052 -3.854 1.00 70.62 104 SER A O 1
ATOM 821 N N . LEU A 1 105 ? -6.684 -2.683 -3.945 1.00 69.81 105 LEU A N 1
ATOM 822 C CA . LEU A 1 105 ? -6.731 -1.349 -4.532 1.00 69.81 105 LEU A CA 1
ATOM 823 C C . LEU A 1 105 ? -7.335 -1.343 -5.943 1.00 69.81 105 LEU A C 1
ATOM 825 O O . LEU A 1 105 ? -7.151 -2.272 -6.736 1.00 69.81 105 LEU A O 1
ATOM 829 N N . ASN A 1 106 ? -8.055 -0.270 -6.271 1.00 70.06 106 ASN A N 1
ATOM 830 C CA . ASN A 1 106 ? -8.635 -0.039 -7.596 1.00 70.06 106 ASN A CA 1
ATOM 831 C C . ASN A 1 106 ? -7.746 0.905 -8.420 1.00 70.06 106 ASN A C 1
ATOM 833 O O . ASN A 1 106 ? -8.130 2.024 -8.754 1.00 70.06 106 ASN A O 1
ATOM 837 N N . ILE A 1 107 ? -6.520 0.460 -8.706 1.00 74.25 107 ILE A N 1
ATOM 838 C CA . ILE A 1 107 ? -5.502 1.275 -9.379 1.00 74.25 107 ILE A CA 1
ATOM 839 C C . ILE A 1 107 ? -5.551 1.074 -10.897 1.00 74.25 107 ILE A C 1
ATOM 841 O O . ILE A 1 107 ? -5.707 -0.039 -11.406 1.00 74.25 107 ILE A O 1
ATOM 845 N N . THR A 1 108 ? -5.356 2.168 -11.635 1.00 72.94 108 THR A N 1
ATOM 846 C CA . THR A 1 108 ? -5.088 2.141 -13.078 1.00 72.94 108 THR A CA 1
ATOM 847 C C . THR A 1 108 ? -3.642 2.547 -13.345 1.00 72.94 108 THR A C 1
ATOM 849 O O . THR A 1 108 ? -3.239 3.665 -13.035 1.00 72.94 108 THR A O 1
ATOM 852 N N . VAL A 1 109 ? -2.864 1.659 -13.962 1.00 78.56 109 VAL A N 1
ATOM 853 C CA . VAL A 1 109 ? -1.502 1.946 -14.421 1.00 78.56 109 VAL A CA 1
ATOM 854 C C . VAL A 1 109 ? -1.571 2.617 -15.786 1.00 78.56 109 VAL A C 1
ATOM 856 O O . VAL A 1 109 ? -1.957 2.009 -16.786 1.00 78.56 109 VAL A O 1
ATOM 859 N N . ASN A 1 110 ? -1.166 3.879 -15.831 1.00 75.50 110 ASN A N 1
ATOM 860 C CA . ASN A 1 110 ? -1.092 4.652 -17.063 1.00 75.50 110 ASN A CA 1
ATOM 861 C C . ASN A 1 110 ? 0.336 4.635 -17.619 1.00 75.50 110 ASN A C 1
ATOM 863 O O . ASN A 1 110 ? 1.304 4.737 -16.873 1.00 75.50 110 ASN A O 1
ATOM 867 N N . TYR A 1 111 ? 0.481 4.523 -18.932 1.00 75.44 111 TYR A N 1
ATOM 868 C CA . TYR A 1 111 ? 1.727 4.798 -19.637 1.00 75.44 111 TYR A CA 1
ATOM 869 C C . TYR A 1 111 ? 1.524 6.030 -20.510 1.00 75.44 111 TYR A C 1
ATOM 871 O O . TYR A 1 111 ? 0.663 6.031 -21.384 1.00 75.44 111 TYR A O 1
ATOM 879 N N . PHE A 1 112 ? 2.359 7.051 -20.338 1.00 71.69 112 PHE A N 1
ATOM 880 C CA . PHE A 1 112 ? 2.347 8.223 -21.226 1.00 71.69 112 PHE A CA 1
ATOM 881 C C . PHE A 1 112 ? 3.116 8.004 -22.530 1.00 71.69 112 PHE A C 1
ATOM 883 O O . PHE A 1 112 ? 3.061 8.820 -23.443 1.00 71.69 112 PHE A O 1
ATOM 890 N N . SER A 1 113 ? 3.869 6.907 -22.623 1.00 71.88 113 SER A N 1
ATOM 891 C CA . SER A 1 113 ? 4.641 6.553 -23.806 1.00 71.88 113 SER A CA 1
ATOM 892 C C . SER A 1 113 ? 4.646 5.047 -24.012 1.00 71.88 113 SER A C 1
ATOM 894 O O . SER A 1 113 ? 4.883 4.274 -23.082 1.00 71.88 113 SER A O 1
ATOM 896 N N . THR A 1 114 ? 4.479 4.631 -25.265 1.00 74.50 114 THR A N 1
ATOM 897 C CA . THR A 1 114 ? 4.631 3.234 -25.695 1.00 74.50 114 THR A CA 1
ATOM 898 C C . THR A 1 114 ? 6.072 2.737 -25.585 1.00 74.50 114 THR A C 1
ATOM 900 O O . THR A 1 114 ? 6.305 1.533 -25.567 1.00 74.50 114 THR A O 1
ATOM 903 N N . LYS A 1 115 ? 7.057 3.638 -25.446 1.00 72.06 115 LYS A N 1
ATOM 904 C CA . LYS A 1 115 ? 8.476 3.282 -25.294 1.00 72.06 115 LYS A CA 1
ATOM 905 C C . LYS A 1 115 ? 8.705 2.288 -24.153 1.00 72.06 115 LYS A C 1
ATOM 907 O O . LYS A 1 115 ? 9.582 1.435 -24.251 1.00 72.06 115 LYS A O 1
ATOM 912 N N . TYR A 1 116 ? 7.917 2.393 -23.085 1.00 69.62 116 TYR A N 1
ATOM 913 C CA . TYR A 1 116 ? 8.152 1.650 -21.853 1.00 69.62 116 TYR A CA 1
ATOM 914 C C . TYR A 1 116 ? 7.159 0.516 -21.590 1.00 69.62 116 TYR A C 1
ATOM 916 O O . TYR A 1 116 ? 7.345 -0.244 -20.640 1.00 69.62 116 TYR A O 1
ATOM 924 N N . THR A 1 117 ? 6.142 0.347 -22.436 1.00 72.00 117 THR A N 1
ATOM 925 C CA . THR A 1 117 ? 5.130 -0.709 -22.265 1.00 72.00 117 THR A CA 1
ATOM 926 C C . THR A 1 117 ? 5.738 -2.103 -22.386 1.00 72.00 117 THR A C 1
ATOM 928 O O . THR A 1 117 ? 5.285 -3.035 -21.738 1.00 72.00 117 THR A O 1
ATOM 931 N N . ASN A 1 118 ? 6.822 -2.257 -23.150 1.00 78.81 118 ASN A N 1
ATOM 932 C CA . ASN A 1 118 ? 7.496 -3.548 -23.314 1.00 78.81 118 ASN A CA 1
ATOM 933 C C . ASN A 1 118 ? 8.243 -4.007 -22.052 1.00 78.81 118 ASN A C 1
ATOM 935 O O . ASN A 1 118 ? 8.522 -5.193 -21.896 1.00 78.81 118 ASN A O 1
ATOM 939 N N . HIS A 1 119 ? 8.563 -3.099 -21.128 1.00 73.06 119 HIS A N 1
ATOM 940 C CA . HIS A 1 119 ? 9.270 -3.457 -19.900 1.00 73.06 119 HIS A CA 1
ATOM 941 C C . HIS A 1 119 ? 8.375 -4.162 -18.871 1.00 73.06 119 HIS A C 1
ATOM 943 O O . HIS A 1 119 ? 8.907 -4.816 -17.972 1.00 73.06 119 HIS A O 1
ATOM 949 N N . SER A 1 120 ? 7.043 -4.088 -19.002 1.00 74.88 120 SER A N 1
ATOM 950 C CA . SER A 1 120 ? 6.129 -4.876 -18.166 1.00 74.88 120 SER A CA 1
ATOM 951 C C . SER A 1 120 ? 5.937 -6.313 -18.657 1.00 74.88 120 SER A C 1
ATOM 953 O O . SER A 1 120 ? 5.397 -7.128 -17.917 1.00 74.88 120 SER A O 1
ATOM 955 N N . ALA A 1 121 ? 6.435 -6.677 -19.846 1.00 78.88 121 ALA A N 1
ATOM 956 C CA . ALA A 1 121 ? 6.267 -8.022 -20.405 1.00 78.88 121 ALA A CA 1
ATOM 957 C C . ALA A 1 121 ? 6.871 -9.135 -19.527 1.00 78.88 121 ALA A C 1
ATOM 959 O O . ALA A 1 121 ? 6.380 -10.260 -19.532 1.00 78.88 121 ALA A O 1
ATOM 960 N N . SER A 1 122 ? 7.926 -8.825 -18.763 1.00 81.31 122 SER A N 1
ATOM 961 C CA . SER A 1 122 ? 8.550 -9.754 -17.810 1.00 81.31 122 SER A CA 1
ATOM 962 C C . SER A 1 122 ? 8.029 -9.607 -16.376 1.00 81.31 122 SER A C 1
ATOM 964 O O . SER A 1 122 ? 8.625 -10.170 -15.460 1.00 81.31 122 SER A O 1
ATOM 966 N N . CYS A 1 123 ? 7.019 -8.766 -16.149 1.00 85.25 123 CYS A N 1
ATOM 967 C CA . CYS A 1 123 ? 6.484 -8.484 -14.822 1.00 85.25 123 CYS A CA 1
ATOM 968 C C . CYS A 1 123 ? 5.302 -9.408 -14.489 1.00 85.25 123 CYS A C 1
ATOM 970 O O . CYS A 1 123 ? 4.695 -9.987 -15.396 1.00 85.25 123 CYS A O 1
ATOM 972 N N . PRO A 1 124 ? 4.945 -9.541 -13.200 1.00 85.00 124 PRO A N 1
ATOM 973 C CA . PRO A 1 124 ? 3.719 -10.219 -12.801 1.00 85.00 124 PRO A CA 1
ATOM 974 C C . PRO A 1 124 ? 2.492 -9.620 -13.494 1.00 85.00 124 PRO A C 1
ATOM 976 O O . PRO A 1 124 ? 2.427 -8.413 -13.738 1.00 85.00 124 PRO A O 1
ATOM 979 N N . ARG A 1 125 ? 1.498 -10.462 -13.795 1.00 85.69 125 ARG A N 1
ATOM 980 C CA . ARG A 1 125 ? 0.199 -9.971 -14.263 1.00 85.69 125 ARG A CA 1
ATOM 981 C C . ARG A 1 125 ? -0.510 -9.250 -13.127 1.00 85.69 125 ARG A C 1
ATOM 983 O O . ARG A 1 125 ? -0.563 -9.758 -12.011 1.00 85.69 125 ARG A O 1
ATOM 990 N N . LEU A 1 126 ? -1.074 -8.091 -13.448 1.00 84.62 126 LEU A N 1
ATOM 991 C CA . LEU A 1 126 ? -1.901 -7.353 -12.509 1.00 84.62 126 LEU A CA 1
ATOM 992 C C . LEU A 1 126 ? -3.244 -8.070 -12.283 1.00 84.62 126 LEU A C 1
ATOM 994 O O . LEU A 1 126 ? -3.706 -8.801 -13.167 1.00 84.62 126 LEU A O 1
ATOM 998 N N . PRO A 1 127 ? -3.877 -7.860 -11.119 1.00 83.56 127 PRO A N 1
ATOM 999 C CA . PRO A 1 127 ? -5.222 -8.351 -10.830 1.00 83.56 127 PRO A CA 1
ATOM 1000 C C . PRO A 1 127 ? -6.246 -7.859 -11.856 1.00 83.56 127 PRO A C 1
ATOM 1002 O O . PRO A 1 127 ? -6.146 -6.735 -12.332 1.00 83.56 127 PRO A O 1
ATOM 1005 N N . GLU A 1 128 ? -7.281 -8.658 -12.128 1.00 83.81 128 GLU A N 1
ATOM 1006 C CA . GLU A 1 128 ? -8.276 -8.387 -13.183 1.00 83.81 128 GLU A CA 1
ATOM 1007 C C . GLU A 1 128 ? -8.994 -7.032 -13.046 1.00 83.81 128 GLU A C 1
ATOM 1009 O O . GLU A 1 128 ? -9.352 -6.407 -14.042 1.00 83.81 128 GLU A O 1
ATOM 1014 N N . LYS A 1 129 ? -9.167 -6.541 -11.816 1.00 81.06 129 LYS A N 1
ATOM 1015 C CA . LYS A 1 129 ? -9.784 -5.233 -11.561 1.00 81.06 129 LYS A CA 1
ATOM 1016 C C . LYS A 1 129 ? -8.869 -4.036 -11.839 1.00 81.06 129 LYS A C 1
ATOM 1018 O O . LYS A 1 129 ? -9.375 -2.934 -12.030 1.00 81.06 129 LYS A O 1
ATOM 1023 N N . MET A 1 130 ? -7.550 -4.232 -11.853 1.00 80.00 130 MET A N 1
ATOM 1024 C CA . MET A 1 130 ? -6.592 -3.176 -12.170 1.00 80.00 130 MET A CA 1
ATOM 1025 C C . MET A 1 130 ? -6.425 -3.076 -13.681 1.00 80.00 130 MET A C 1
ATOM 1027 O O . MET A 1 130 ? -6.322 -4.078 -14.388 1.00 80.00 130 MET A O 1
ATOM 1031 N N . LYS A 1 131 ? -6.381 -1.848 -14.191 1.00 79.19 131 LYS A N 1
ATOM 1032 C CA . LYS A 1 131 ? -6.313 -1.593 -15.634 1.00 79.19 131 LYS A CA 1
ATOM 1033 C C . LYS A 1 131 ? -4.947 -1.053 -16.010 1.00 79.19 131 LYS A C 1
ATOM 1035 O O . LYS A 1 131 ? -4.380 -0.243 -15.287 1.00 79.19 131 LYS A O 1
ATOM 1040 N N . VAL A 1 132 ? -4.444 -1.463 -17.169 1.00 81.50 132 VAL A N 1
ATOM 1041 C CA . VAL A 1 132 ? -3.264 -0.858 -17.793 1.00 81.50 132 VAL A CA 1
ATOM 1042 C C . VAL A 1 132 ? -3.721 -0.145 -19.054 1.00 81.50 132 VAL A C 1
ATOM 1044 O O . VAL A 1 132 ? -4.335 -0.774 -19.915 1.00 81.50 132 VAL A O 1
ATOM 1047 N N . LYS A 1 133 ? -3.429 1.150 -19.182 1.00 80.75 133 LYS A N 1
ATOM 1048 C CA . LYS A 1 133 ? -3.721 1.910 -20.403 1.00 80.75 133 LYS A CA 1
ATOM 1049 C C . LYS A 1 133 ? -2.540 2.769 -20.824 1.00 80.75 133 LYS A C 1
ATOM 1051 O O . LYS A 1 133 ? -1.713 3.159 -20.006 1.00 80.75 133 LYS A O 1
ATOM 1056 N N . VAL A 1 134 ? -2.470 3.058 -22.117 1.00 77.94 134 VAL A N 1
ATOM 1057 C CA . VAL A 1 134 ? -1.597 4.100 -22.654 1.00 77.94 134 VAL A CA 1
ATOM 1058 C C . VAL A 1 134 ? -2.484 5.316 -22.890 1.00 77.94 134 VAL A C 1
ATOM 1060 O O . VAL A 1 134 ? -3.449 5.218 -23.643 1.00 77.94 134 VAL A O 1
ATOM 1063 N N . SER A 1 135 ? -2.204 6.427 -22.219 1.00 70.06 135 SER A N 1
ATOM 1064 C CA . SER A 1 135 ? -2.971 7.670 -22.362 1.00 70.06 135 SER A CA 1
ATOM 1065 C C . SER A 1 135 ? -2.024 8.856 -22.225 1.00 70.06 135 SER A C 1
ATOM 1067 O O . SER A 1 135 ? -1.186 8.814 -21.324 1.00 70.06 135 SER A O 1
ATOM 1069 N N . PRO A 1 136 ? -2.113 9.885 -23.085 1.00 68.19 136 PRO A N 1
ATOM 1070 C CA . PRO A 1 136 ? -1.379 11.130 -22.892 1.00 68.19 136 PRO A CA 1
ATOM 1071 C C . PRO A 1 136 ? -1.867 11.852 -21.627 1.00 68.19 136 PRO A C 1
ATOM 1073 O O . PRO A 1 136 ? -2.969 11.599 -21.138 1.00 68.19 136 PRO A O 1
ATOM 1076 N N . MET A 1 137 ? -1.032 12.744 -21.088 1.00 62.84 137 MET A N 1
ATOM 1077 C CA . MET A 1 137 ? -1.312 13.454 -19.831 1.00 62.84 137 MET A CA 1
ATOM 1078 C C . MET A 1 137 ? -2.638 14.227 -19.876 1.00 62.84 137 MET A C 1
ATOM 1080 O O . MET A 1 137 ? -3.389 14.202 -18.905 1.00 62.84 137 MET A O 1
ATOM 1084 N N . ASP A 1 138 ? -2.948 14.838 -21.021 1.00 65.44 138 ASP A N 1
ATOM 1085 C CA . ASP A 1 138 ? -4.141 15.671 -21.230 1.00 65.44 138 ASP A CA 1
ATOM 1086 C C . ASP A 1 138 ? -5.464 14.881 -21.185 1.00 65.44 138 ASP A C 1
ATOM 1088 O O . ASP A 1 138 ? -6.538 15.465 -21.072 1.00 65.44 138 ASP A O 1
ATOM 1092 N N . GLU A 1 139 ? -5.399 13.548 -21.264 1.00 66.56 139 GLU A N 1
ATOM 1093 C CA . GLU A 1 139 ? -6.557 12.643 -21.244 1.00 66.56 139 GLU A CA 1
ATOM 1094 C C . GLU A 1 139 ? -6.762 11.963 -19.877 1.00 66.56 139 GLU A C 1
ATOM 1096 O O . GLU A 1 139 ? -7.571 11.034 -19.739 1.00 66.56 139 GLU A O 1
ATOM 1101 N N . LEU A 1 140 ? -6.016 12.375 -18.847 1.00 63.44 140 LEU A N 1
ATOM 1102 C CA . LEU A 1 140 ? -6.254 11.890 -17.493 1.00 63.44 140 LEU A CA 1
ATOM 1103 C C . LEU A 1 140 ? -7.531 12.517 -16.914 1.00 63.44 140 LEU A C 1
ATOM 1105 O O . LEU A 1 140 ? -7.764 13.712 -17.086 1.00 63.44 140 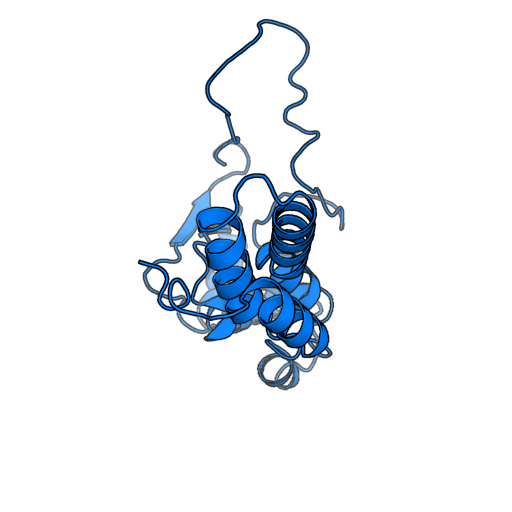LEU A O 1
ATOM 1109 N N . PRO A 1 141 ? -8.371 11.731 -16.215 1.00 56.88 141 PRO A N 1
ATOM 1110 C CA . PRO A 1 141 ? -9.564 12.267 -15.580 1.00 56.88 141 PRO A CA 1
ATOM 1111 C C . PRO A 1 141 ? -9.168 13.301 -14.521 1.00 56.88 141 PRO A C 1
ATOM 1113 O O . PRO A 1 141 ? -8.514 12.973 -13.533 1.00 56.88 141 PRO A O 1
ATOM 1116 N N . CYS A 1 142 ? -9.580 14.550 -14.724 1.00 53.66 142 CYS A N 1
ATOM 1117 C CA . CYS A 1 142 ? -9.551 15.564 -13.681 1.00 53.66 142 CYS A CA 1
ATOM 1118 C C . CYS A 1 142 ? -10.645 15.225 -12.664 1.00 53.66 142 CYS A C 1
ATOM 1120 O O . CYS A 1 142 ? -11.813 15.106 -13.047 1.00 53.66 142 CYS A O 1
ATOM 1122 N N . TYR A 1 143 ? -10.292 15.090 -11.382 1.00 41.91 143 TYR A N 1
ATOM 1123 C CA . TYR A 1 143 ? -11.288 15.022 -10.313 1.00 41.91 143 TYR A CA 1
ATOM 1124 C C . TYR A 1 143 ? -12.141 16.293 -10.379 1.00 41.91 143 TYR A C 1
ATOM 1126 O O . TYR A 1 143 ? -11.672 17.396 -10.108 1.00 41.91 143 TYR A O 1
ATOM 1134 N N . THR A 1 144 ? -13.380 16.142 -10.833 1.00 40.78 144 THR A N 1
ATOM 1135 C CA . THR A 1 144 ? -14.383 17.202 -10.851 1.00 40.78 144 THR A CA 1
ATOM 1136 C C . THR A 1 144 ? -15.448 16.791 -9.852 1.00 40.78 144 THR A C 1
ATOM 1138 O O . THR A 1 144 ? -16.304 15.961 -10.145 1.00 40.78 144 THR A O 1
ATOM 1141 N N . GLU A 1 145 ? -15.334 17.328 -8.639 1.00 35.84 145 GLU A N 1
ATOM 1142 C CA . GLU A 1 145 ? -16.414 17.293 -7.653 1.00 35.84 145 GLU A CA 1
ATOM 1143 C C . GLU A 1 145 ? -17.674 17.929 -8.278 1.00 35.84 145 GLU A C 1
ATOM 1145 O O . GLU A 1 145 ? -17.569 18.976 -8.934 1.00 35.84 145 GLU A O 1
ATOM 1150 N N . PRO A 1 146 ? -18.864 17.324 -8.135 1.00 39.84 146 PRO A N 1
ATOM 1151 C CA . PRO A 1 146 ? -20.087 17.896 -8.672 1.00 39.84 146 PRO A CA 1
ATOM 1152 C C . PRO A 1 146 ? -20.606 19.025 -7.762 1.00 39.84 146 PRO A C 1
ATOM 1154 O O . PRO A 1 146 ? -21.204 18.752 -6.727 1.00 39.84 146 PRO A O 1
ATOM 1157 N N . ASN A 1 147 ? -20.472 20.272 -8.243 1.00 36.12 147 ASN A N 1
ATOM 1158 C CA . ASN A 1 147 ? -21.082 21.527 -7.743 1.00 36.12 147 ASN A CA 1
ATOM 1159 C C . ASN A 1 147 ? -20.443 22.065 -6.431 1.00 36.12 147 ASN A C 1
ATOM 1161 O O . ASN A 1 147 ? -20.117 21.297 -5.544 1.00 36.12 147 ASN A O 1
ATOM 1165 N N . GLU A 1 148 ? -20.170 23.354 -6.189 1.00 41.34 148 GLU A N 1
ATOM 1166 C CA . GLU A 1 148 ? -20.769 24.633 -6.596 1.00 41.34 148 GLU A CA 1
ATOM 1167 C C . GLU A 1 148 ? -19.712 25.772 -6.594 1.00 41.34 148 GLU A C 1
ATOM 1169 O O . GLU A 1 148 ? -18.670 25.666 -5.953 1.00 41.34 148 GLU A O 1
ATOM 1174 N N . PHE A 1 149 ? -20.068 26.896 -7.231 1.00 37.25 149 PHE A N 1
ATOM 1175 C CA . PHE A 1 149 ? -19.403 28.212 -7.317 1.00 37.25 149 PHE A CA 1
ATOM 1176 C C . PHE A 1 149 ? -18.530 28.510 -8.544 1.00 37.25 149 PHE A C 1
ATOM 1178 O O . PHE A 1 149 ? -17.362 28.152 -8.676 1.00 37.25 149 PHE A O 1
ATOM 1185 N N . GLU A 1 150 ? -19.162 29.285 -9.426 1.00 41.12 150 GLU A N 1
ATOM 1186 C CA . GLU A 1 150 ? -18.617 29.976 -10.579 1.00 41.12 150 GLU A CA 1
ATOM 1187 C C . GLU A 1 150 ? -17.352 30.797 -10.271 1.00 41.12 150 GLU A C 1
ATOM 1189 O O . GLU A 1 150 ? -17.301 31.623 -9.361 1.00 41.12 150 GLU A O 1
ATOM 1194 N N . ASN A 1 151 ? -16.396 30.654 -11.189 1.00 40.97 151 ASN A N 1
ATOM 1195 C CA . ASN A 1 151 ? -15.516 31.709 -11.681 1.00 40.97 151 ASN A CA 1
ATOM 1196 C C . ASN A 1 151 ? -14.497 32.298 -10.688 1.00 40.97 151 ASN A C 1
ATOM 1198 O O . ASN A 1 151 ? -14.689 33.368 -10.110 1.00 40.97 151 ASN A O 1
ATOM 1202 N N . LYS A 1 152 ? -13.342 31.627 -10.606 1.00 33.41 152 LYS A N 1
ATOM 1203 C CA . LYS A 1 152 ? -11.990 32.212 -10.525 1.00 33.41 152 LYS A CA 1
ATOM 1204 C C . LYS A 1 152 ? -10.975 31.091 -10.748 1.00 33.41 152 LYS A C 1
ATOM 1206 O O . LYS A 1 152 ? -11.039 30.086 -10.056 1.00 33.41 152 LYS A O 1
ATOM 1211 N N . GLN A 1 153 ? -10.091 31.277 -11.732 1.00 39.09 153 GLN A N 1
ATOM 1212 C CA . GLN A 1 153 ? -8.813 30.581 -11.939 1.00 39.09 153 GLN A CA 1
ATOM 1213 C C . GLN A 1 153 ? -8.712 29.198 -11.264 1.00 39.09 153 GLN A C 1
ATOM 1215 O O . GLN A 1 153 ? -8.332 29.131 -10.101 1.00 39.09 153 GLN A O 1
ATOM 1220 N N . CYS A 1 154 ? -9.053 28.126 -11.992 1.00 31.27 154 CYS A N 1
ATOM 1221 C CA . CYS A 1 154 ? -9.084 26.737 -11.515 1.00 31.27 154 CYS A CA 1
ATOM 1222 C C . CYS A 1 154 ? -8.028 26.425 -10.431 1.00 31.27 154 CYS A C 1
ATOM 1224 O O . CYS A 1 154 ? -6.862 26.200 -10.764 1.00 31.27 154 CYS A O 1
ATOM 1226 N N . PRO A 1 155 ? -8.422 26.342 -9.146 1.00 33.00 155 PRO A N 1
ATOM 1227 C CA . PRO A 1 155 ? -7.551 25.907 -8.057 1.00 33.00 155 PRO A CA 1
ATOM 1228 C C . PRO A 1 155 ? -7.363 24.383 -8.037 1.00 33.00 155 PRO A C 1
ATOM 1230 O O . PRO A 1 155 ? -6.730 23.859 -7.129 1.00 33.00 155 PRO A O 1
ATOM 1233 N N . CYS A 1 156 ? -7.887 23.651 -9.027 1.00 34.28 156 CYS A N 1
ATOM 1234 C CA . CYS A 1 156 ? -7.909 22.184 -9.076 1.00 34.28 156 CYS A CA 1
ATOM 1235 C C . CYS A 1 156 ? -6.510 21.535 -9.120 1.00 34.28 156 CYS A C 1
ATOM 1237 O O . CYS A 1 156 ? -6.396 20.319 -9.035 1.00 34.28 156 CYS A O 1
ATOM 1239 N N . ILE A 1 157 ? -5.445 22.334 -9.242 1.00 35.84 157 ILE A N 1
ATOM 1240 C CA . ILE A 1 157 ? -4.045 21.892 -9.163 1.00 35.84 157 ILE A CA 1
ATOM 1241 C C . ILE A 1 157 ? -3.558 21.807 -7.697 1.00 35.84 157 ILE A C 1
ATOM 1243 O O . ILE A 1 157 ? -2.475 21.294 -7.439 1.00 35.84 157 ILE A O 1
ATOM 1247 N N . LEU A 1 158 ? -4.338 22.279 -6.715 1.00 29.00 158 LEU A N 1
ATOM 1248 C CA . LEU A 1 158 ? -3.885 22.420 -5.322 1.00 29.00 158 LEU A CA 1
ATOM 1249 C C . LEU A 1 158 ? -4.319 21.308 -4.354 1.00 29.00 158 LEU A C 1
ATOM 1251 O O . LEU A 1 158 ? -3.850 21.317 -3.222 1.00 29.00 158 LEU A O 1
ATOM 1255 N N . TYR A 1 159 ? -5.147 20.343 -4.769 1.00 27.31 159 TYR A N 1
ATOM 1256 C CA . TYR A 1 159 ? -5.610 19.256 -3.882 1.00 27.31 159 TYR A CA 1
ATOM 1257 C C . TYR A 1 159 ? -5.445 17.846 -4.458 1.00 27.31 159 TYR A C 1
ATOM 1259 O O . TYR A 1 159 ? -6.080 16.903 -4.000 1.00 27.31 159 TYR A O 1
ATOM 1267 N N . ALA A 1 160 ? -4.538 17.673 -5.417 1.00 31.58 160 ALA A N 1
ATOM 1268 C CA . ALA A 1 160 ? -3.823 16.410 -5.493 1.00 31.58 160 ALA A CA 1
ATOM 1269 C C . ALA A 1 160 ? -2.631 16.541 -4.558 1.00 31.58 160 ALA A C 1
ATOM 1271 O O . ALA A 1 160 ? -1.833 17.463 -4.732 1.00 31.58 160 ALA A O 1
ATOM 1272 N N . SER A 1 161 ? -2.526 15.665 -3.562 1.00 29.92 161 SER A N 1
ATOM 1273 C CA . SER A 1 161 ? -1.306 15.492 -2.777 1.00 29.92 161 SER A CA 1
ATOM 1274 C C . SER A 1 161 ? -0.175 15.131 -3.740 1.00 29.92 161 SER A C 1
ATOM 1276 O O . SER A 1 161 ? 0.048 13.988 -4.120 1.00 29.92 161 SER A O 1
ATOM 1278 N N . LEU A 1 162 ? 0.458 16.183 -4.245 1.00 31.73 162 LEU A N 1
ATOM 1279 C CA . LEU A 1 162 ? 1.511 16.180 -5.230 1.00 31.73 162 LEU A CA 1
ATOM 1280 C C . LEU A 1 162 ? 2.806 15.962 -4.455 1.00 31.73 162 LEU A C 1
ATOM 1282 O O . LEU A 1 162 ? 3.472 16.920 -4.064 1.00 31.73 162 LEU A O 1
ATOM 1286 N N . PHE A 1 163 ? 3.181 14.706 -4.219 1.00 31.58 163 PHE A N 1
ATOM 1287 C CA . PHE A 1 163 ? 4.569 14.419 -3.883 1.00 31.58 163 PHE A CA 1
ATOM 1288 C C . PHE A 1 163 ? 5.419 14.636 -5.135 1.00 31.58 163 PHE A C 1
ATOM 1290 O O . PHE A 1 163 ? 5.574 13.772 -5.994 1.00 31.58 163 PHE A O 1
ATOM 1297 N N . ILE A 1 164 ? 5.961 15.852 -5.223 1.00 30.95 164 ILE A N 1
ATOM 1298 C CA . ILE A 1 164 ? 7.039 16.232 -6.127 1.00 30.95 164 ILE A CA 1
ATOM 1299 C C . ILE A 1 164 ? 8.270 15.395 -5.755 1.00 30.95 164 ILE A C 1
ATOM 1301 O O . ILE A 1 164 ? 9.089 15.790 -4.932 1.00 30.95 164 ILE A O 1
ATOM 1305 N N . VAL A 1 165 ? 8.449 14.261 -6.423 1.00 30.75 165 VAL A N 1
ATOM 1306 C CA . VAL A 1 165 ? 9.774 13.922 -6.946 1.00 30.75 165 VAL A CA 1
ATOM 1307 C C . VAL A 1 165 ? 9.702 14.253 -8.425 1.00 30.75 165 VAL A C 1
ATOM 1309 O O . VAL A 1 165 ? 9.518 13.354 -9.228 1.00 30.75 165 VAL A O 1
ATOM 1312 N N . SER A 1 166 ? 9.767 15.549 -8.760 1.00 33.25 166 SER A N 1
ATOM 1313 C CA . SER A 1 166 ? 9.794 16.071 -10.138 1.00 33.25 166 SER A CA 1
ATOM 1314 C C . SER A 1 166 ? 8.802 15.385 -11.098 1.00 33.25 166 SER A C 1
ATOM 1316 O O . SER A 1 166 ? 9.123 14.360 -11.695 1.00 33.25 166 SER A O 1
ATOM 1318 N N . ASP A 1 167 ? 7.645 16.028 -11.281 1.00 31.66 167 ASP A N 1
ATOM 1319 C CA . ASP A 1 167 ? 6.551 15.673 -12.198 1.00 31.66 167 ASP A CA 1
ATOM 1320 C C . ASP A 1 167 ? 5.600 14.534 -11.753 1.00 31.66 167 ASP A C 1
ATOM 1322 O O . ASP A 1 167 ? 6.022 13.445 -11.408 1.00 31.66 167 ASP A O 1
ATOM 1326 N N . ILE A 1 168 ? 4.292 14.830 -11.860 1.00 34.41 16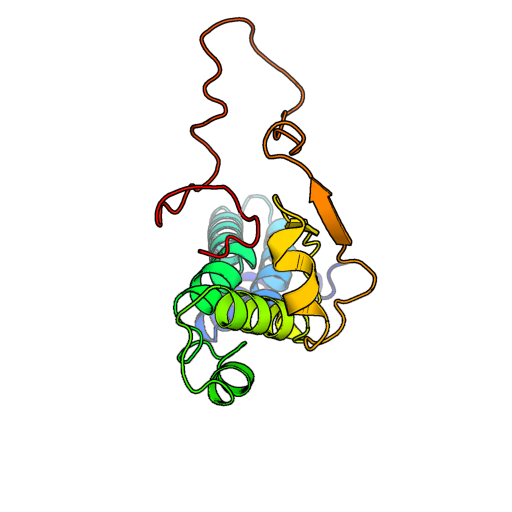8 ILE A N 1
ATOM 1327 C CA . ILE A 1 168 ? 3.121 13.955 -12.114 1.00 34.41 168 ILE A CA 1
ATOM 1328 C C . ILE A 1 168 ? 2.506 13.121 -10.956 1.00 34.41 168 ILE A C 1
ATOM 1330 O O . ILE A 1 168 ? 3.127 12.259 -10.345 1.00 34.41 168 ILE A O 1
ATOM 1334 N N . TYR A 1 169 ? 1.197 13.367 -10.758 1.00 31.02 169 TYR A N 1
ATOM 1335 C CA . TYR A 1 169 ? 0.112 12.470 -10.310 1.00 31.02 169 TYR A CA 1
ATOM 1336 C C . TYR A 1 169 ? 0.413 10.983 -10.520 1.00 31.02 169 TYR A C 1
ATOM 1338 O O . TYR A 1 169 ? 1.033 10.662 -11.521 1.00 31.02 169 TYR A O 1
ATOM 1346 N N . PHE A 1 170 ? -0.086 10.078 -9.667 1.00 37.97 170 PHE A N 1
ATOM 1347 C CA . PHE A 1 170 ? 0.198 8.634 -9.726 1.00 37.97 170 PHE A CA 1
ATOM 1348 C C . PHE A 1 170 ? -0.134 7.988 -11.089 1.00 37.97 170 PHE A C 1
ATOM 1350 O O . PHE A 1 170 ? -1.172 7.384 -11.352 1.00 37.97 170 PHE A O 1
ATOM 1357 N N . VAL A 1 171 ? 0.835 8.129 -11.969 1.00 37.22 171 VAL A N 1
ATOM 1358 C CA . VAL A 1 171 ? 1.102 7.434 -13.197 1.00 37.22 171 VAL A CA 1
ATOM 1359 C C . VAL A 1 171 ? 2.480 6.865 -12.961 1.00 37.22 171 VAL A C 1
ATOM 1361 O O . VAL A 1 171 ? 3.335 7.541 -12.394 1.00 37.22 171 VAL A O 1
ATOM 1364 N N . LEU A 1 172 ? 2.681 5.605 -13.331 1.00 37.47 172 LEU A N 1
ATOM 1365 C CA . LEU A 1 172 ? 3.945 4.921 -13.139 1.00 37.47 172 LEU A CA 1
ATOM 1366 C C . LEU A 1 172 ? 5.031 5.624 -13.963 1.00 37.47 172 LEU A C 1
ATOM 1368 O O . LEU A 1 172 ? 5.297 5.272 -15.113 1.00 37.47 172 LEU A O 1
ATOM 1372 N N . LEU A 1 173 ? 5.612 6.666 -13.377 1.00 32.62 173 LEU A N 1
ATOM 1373 C CA . LEU A 1 173 ? 6.623 7.485 -13.990 1.00 32.62 173 LEU A CA 1
ATOM 1374 C C . LEU A 1 173 ? 7.932 6.753 -13.916 1.00 32.62 173 LEU A C 1
ATOM 1376 O O . LEU A 1 173 ? 8.517 6.500 -12.860 1.00 32.62 173 LEU A O 1
ATOM 1380 N N . ILE A 1 174 ? 8.395 6.440 -15.102 1.00 28.48 174 ILE A N 1
ATOM 1381 C CA . ILE A 1 174 ? 9.697 5.845 -15.316 1.00 28.48 174 ILE A CA 1
ATOM 1382 C C . ILE A 1 174 ? 10.558 6.789 -16.116 1.00 28.48 174 ILE A C 1
ATOM 1384 O O . ILE A 1 174 ? 10.418 6.921 -17.331 1.00 28.48 174 ILE A O 1
ATOM 1388 N N . PHE A 1 175 ? 11.452 7.415 -15.357 1.00 28.84 175 PHE A N 1
ATOM 1389 C CA . PHE A 1 175 ? 12.673 8.058 -15.804 1.00 28.84 175 PHE A CA 1
ATOM 1390 C C . PHE A 1 175 ? 13.833 7.074 -15.868 1.00 28.84 175 PHE A C 1
ATOM 1392 O O . PHE A 1 175 ? 13.943 6.200 -14.965 1.00 28.84 175 PHE A O 1
#

InterPro domains:
  IPR011990 Tetratricopeptide-like helical domain superfamily [G3DSA:1.25.40.10] (1-89)
  IPR011990 Tetratricopeptide-like helical domain superfamily [SSF48452] (2-66)
  IPR050381 SLX1 structure-specific endonuclease [PTHR20208] (59-149)

Radius of gyration: 20.14 Å; chains: 1; bounding box: 44×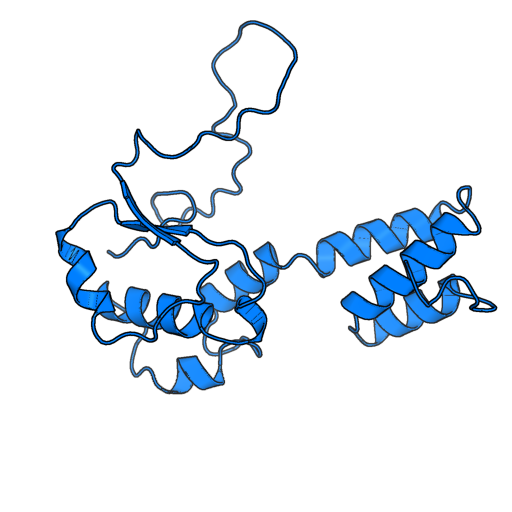42×51 Å

Foldseek 3Di:
DQPQLPPPCLPVVLVVCVVVVVLVVSLSSLVSVCVVPVVPPVSVVSNVVSCVVPPLVVLVVVCLVCVCPRPQRNVVCVVDPDCDFQLSLLQSVLSSQQGPSNLPDQEEAEACDPVRPVSCVPHDDGPPNYHYYYDHPVPDDQPDDPDDDDDDDDPSVPPDPDPPPPDDDPHSDGD

Organism: Gossypium barbadense (NCBI:txid3634)

Sequence (175 aa):
MNPYVGHQNPLKEGQELLRKGLLSEAVLELEAEVMKNPENAEGWRLLGITHAENDDDQQFEWAWQHPQESAAVRQAAATFKSFSGVTNKIKLAYTMLALPALQSLNITVNYFSTKYTNHSASCPRLPEKMKVKVSPMDELPCYTEPNEFENKQCPCILYASLFIVSDIYFVLLIF

pLDDT: mean 71.14, std 19.3, range [27.31, 93.5]